Protein AF-0000000075578423 (afdb_homodimer)

pLDDT: mean 88.21, std 18.89, range [32.44, 98.81]

Nearest PDB structures (foldseek):
  6tif-assembly1_A  TM=9.859E-01  e=1.888E-07  Listeria monocytogenes EGD-e
  7y8z-assembly1_B  TM=9.561E-01  e=1.524E-06  Streptococcus suis
  7y8z-assembly1_A  TM=9.748E-01  e=3.603E-06  Streptococcus suis
  7y86-assembly1_A  TM=9.510E-01  e=1.309E-05  Streptococcus suis
  5us5-assembly1_B  TM=9.556E-01  e=1.089E-05  Enterococcus faecalis V583

Organism: Acetobacterium woodii (strain ATCC 29683 / DSM 1030 / JCM 2381 / KCTC 1655 / WB1) (NCBI:txid931626)

Sequence (176 aa):
MGENTVIDRGTIMFEVDSEKSQKIDEVMRNVHKALVEKGYNPVNQIVGYVMSGDPTYITSHREARNAIQKIERDELLEELVRRYLKSIMGENTVIDRGTIMFEVDSEKSQKIDEVMRNVHKALVEKGYNPVNQIVGYVMSGDPTYITSHREARNAIQKIERDELLEELVRRYLKSI

Radius of gyration: 19.42 Å; Cα contacts (8 Å, |Δi|>4): 159; chains: 2; bounding box: 62×63×43 Å

InterPro domains:
  IPR009309 IreB regulatory phosphoprotein-like [MF_01507] (5-88)
  IPR009309 IreB regulatory phosphoprotein-like [NF003997] (10-86)
  IPR009309 IreB regulatory phosphoprotein-like [PF06135] (11-86)
  IPR009309 IreB regulatory phosphoprotein-like [PIRSF037258] (10-87)
  IPR009309 IreB regulatory phosphoprotein-like [PTHR40067] (11-87)

Secondary structure (DSSP, 8-state):
--------HHHHHHHHHHHHHHHHHHHHHHHHHHHHHTT--HHHHHHHHHHH--GGGS-SGGGHHHHHHTS-HHHHHHHHHHHHHHH-/--------HHHHHHHHHHHHHHHHHHHHHHHHHHHHHTT--HHHHHHHHHHH--GGGS-SGGGHHHHHHTS-HHHHHHHHHHHHHHH-

Structure (mmCIF, N/CA/C/O backbone):
data_AF-0000000075578423-model_v1
#
loop_
_entity.id
_entity.type
_entity.pdbx_description
1 polymer 'UPF0297 protein Awo_c09830'
#
loop_
_atom_site.group_PDB
_atom_site.id
_atom_site.type_symbol
_atom_site.label_atom_id
_atom_site.label_alt_id
_atom_site.label_comp_id
_atom_site.label_asym_id
_atom_site.label_entity_id
_atom_site.label_seq_id
_atom_site.pdbx_PDB_ins_code
_atom_site.Cartn_x
_atom_site.Cartn_y
_atom_site.Cartn_z
_atom_site.occupancy
_atom_site.B_iso_or_equiv
_atom_site.auth_seq_id
_atom_site.auth_comp_id
_atom_site.auth_asym_id
_atom_site.auth_atom_id
_atom_site.pdbx_PDB_model_num
ATOM 1 N N . MET A 1 1 ? -41.406 -27.75 8.086 1 32.44 1 MET A N 1
ATOM 2 C CA . MET A 1 1 ? -41.094 -26.953 6.906 1 32.44 1 MET A CA 1
ATOM 3 C C . MET A 1 1 ? -40 -25.906 7.211 1 32.44 1 MET A C 1
ATOM 5 O O . MET A 1 1 ? -40.281 -24.875 7.801 1 32.44 1 MET A O 1
ATOM 9 N N . GLY A 1 2 ? -38.875 -26.219 7.887 1 39.75 2 GLY A N 1
ATOM 10 C CA . GLY A 1 2 ? -37.688 -25.531 8.375 1 39.75 2 GLY A CA 1
ATOM 11 C C . GLY A 1 2 ? -37.062 -24.625 7.324 1 39.75 2 GLY A C 1
ATOM 12 O O . GLY A 1 2 ? -36.594 -25.109 6.297 1 39.75 2 GLY A O 1
ATOM 13 N N . GLU A 1 3 ? -37.625 -23.438 7.117 1 39.09 3 GLU A N 1
ATOM 14 C CA . GLU A 1 3 ? -37.062 -22.406 6.246 1 39.09 3 GLU A CA 1
ATOM 15 C C . GLU A 1 3 ? -35.562 -22.266 6.441 1 39.09 3 GLU A C 1
ATOM 17 O O . GLU A 1 3 ? -35.094 -22.016 7.555 1 39.09 3 GLU A O 1
ATOM 22 N N . ASN A 1 4 ? -34.719 -23.109 5.863 1 39.06 4 ASN A N 1
ATOM 23 C CA . ASN A 1 4 ? -33.25 -23 5.688 1 39.06 4 ASN A CA 1
ATOM 24 C C . ASN A 1 4 ? -32.844 -21.578 5.273 1 39.06 4 ASN A C 1
ATOM 26 O O . ASN A 1 4 ? -33.125 -21.156 4.145 1 39.06 4 ASN A O 1
ATOM 30 N N . THR A 1 5 ? -33.125 -20.625 6.148 1 45.44 5 THR A N 1
ATOM 31 C CA . THR A 1 5 ? -32.531 -19.312 5.941 1 45.44 5 THR A CA 1
ATOM 32 C C . THR A 1 5 ? -31.078 -19.422 5.516 1 45.44 5 THR A C 1
ATOM 34 O O . THR A 1 5 ? -30.219 -19.797 6.32 1 45.44 5 THR A O 1
ATOM 37 N N . VAL A 1 6 ? -30.578 -19.969 4.453 1 39.47 6 VAL A N 1
ATOM 38 C CA . VAL A 1 6 ? -29.297 -19.844 3.754 1 39.47 6 VAL A CA 1
ATOM 39 C C . VAL A 1 6 ? -28.844 -18.391 3.795 1 39.47 6 VAL A C 1
ATOM 41 O O . VAL A 1 6 ? -29.406 -17.516 3.119 1 39.47 6 VAL A O 1
ATOM 44 N N . ILE A 1 7 ? -28.781 -17.703 4.984 1 49.03 7 ILE A N 1
ATOM 45 C CA . ILE A 1 7 ? -28.031 -16.453 5.039 1 49.03 7 ILE A CA 1
ATOM 46 C C . ILE A 1 7 ? -26.766 -16.578 4.207 1 49.03 7 ILE A C 1
ATOM 48 O O . ILE A 1 7 ? -25.922 -17.422 4.477 1 49.03 7 ILE A O 1
ATOM 52 N N . ASP A 1 8 ? -26.828 -16.297 2.902 1 50.41 8 ASP A N 1
ATOM 53 C CA . ASP A 1 8 ? -25.797 -16.328 1.865 1 50.41 8 ASP A CA 1
ATOM 54 C C . ASP A 1 8 ? -24.484 -15.734 2.367 1 50.41 8 ASP A C 1
ATOM 56 O O . ASP A 1 8 ? -24.422 -14.555 2.707 1 50.41 8 ASP A O 1
ATOM 60 N N . ARG A 1 9 ? -23.641 -16.344 3.279 1 51.34 9 ARG A N 1
ATOM 61 C CA . ARG A 1 9 ? -22.297 -16.047 3.748 1 51.34 9 ARG A CA 1
ATOM 62 C C . ARG A 1 9 ? -21.547 -15.172 2.748 1 51.34 9 ARG A C 1
ATOM 64 O O . ARG A 1 9 ? -20.75 -14.312 3.141 1 51.34 9 ARG A O 1
ATOM 71 N N . GLY A 1 10 ? -21.875 -15.305 1.494 1 52.81 10 GLY A N 1
ATOM 72 C CA . GLY A 1 10 ? -21.25 -14.477 0.469 1 52.81 10 GLY A CA 1
ATOM 73 C C . GLY A 1 10 ? -21.594 -13 0.607 1 52.81 10 GLY A C 1
ATOM 74 O O . GLY A 1 10 ? -20.734 -12.141 0.457 1 52.81 10 GLY A O 1
ATOM 75 N N . THR A 1 11 ? -22.875 -12.742 0.833 1 57.5 11 THR A N 1
ATOM 76 C CA . THR A 1 11 ? -23.344 -11.367 0.934 1 57.5 11 THR A CA 1
ATOM 77 C C . THR A 1 11 ? -22.828 -10.711 2.211 1 57.5 11 THR A C 1
ATOM 79 O O . THR A 1 11 ? -22.422 -9.547 2.199 1 57.5 11 THR A O 1
ATOM 82 N N . ILE A 1 12 ? -22.906 -11.453 3.297 1 54.12 12 ILE A N 1
ATOM 83 C CA . ILE A 1 12 ? -22.5 -10.867 4.566 1 54.12 12 ILE A CA 1
ATOM 84 C C . ILE A 1 12 ? -21.016 -10.523 4.512 1 54.12 12 ILE A C 1
ATOM 86 O O . ILE A 1 12 ? -20.609 -9.43 4.922 1 54.12 12 ILE A O 1
ATOM 90 N N . MET A 1 13 ? -20.188 -11.422 4.008 1 57.47 13 MET A N 1
ATOM 91 C CA . MET A 1 13 ? -18.75 -11.172 3.895 1 57.47 13 MET A CA 1
ATOM 92 C C . MET A 1 13 ? -18.484 -9.961 3.012 1 57.47 13 MET A C 1
ATOM 94 O O . MET A 1 13 ? -17.609 -9.148 3.326 1 57.47 13 MET A O 1
ATOM 98 N N . PHE A 1 14 ? -19.281 -9.742 2.02 1 62.53 14 PHE A N 1
ATOM 99 C CA . PHE A 1 14 ? -19.109 -8.609 1.115 1 62.53 14 PHE A CA 1
ATOM 100 C C . PHE A 1 14 ? -19.5 -7.309 1.805 1 62.53 14 PHE A C 1
ATOM 102 O O . PHE A 1 14 ? -18.844 -6.285 1.618 1 62.53 14 PHE A O 1
ATOM 109 N N . GLU A 1 15 ? -20.531 -7.355 2.682 1 62.44 15 GLU A N 1
ATOM 110 C CA . GLU A 1 15 ? -20.969 -6.148 3.379 1 62.44 15 GLU A CA 1
ATOM 111 C C . GLU A 1 15 ? -19.938 -5.711 4.414 1 62.44 15 GLU A C 1
ATOM 113 O O . GLU A 1 15 ? -19.656 -4.516 4.547 1 62.44 15 GLU A O 1
ATOM 118 N N . VAL A 1 16 ? -19.422 -6.652 5.117 1 66.81 16 VAL A N 1
ATOM 119 C CA . VAL A 1 16 ? -18.422 -6.336 6.129 1 66.81 16 VAL A CA 1
ATOM 120 C C . VAL A 1 16 ? -17.188 -5.73 5.465 1 66.81 16 VAL A C 1
ATOM 122 O O . VAL A 1 16 ? -16.609 -4.766 5.973 1 66.81 16 VAL A O 1
ATOM 125 N N . ASP A 1 17 ? -17.031 -6.219 4.34 1 74.31 17 ASP A N 1
ATOM 126 C CA . ASP A 1 17 ? -15.883 -5.707 3.588 1 74.31 17 ASP A CA 1
ATOM 127 C C . ASP A 1 17 ? -16.125 -4.27 3.133 1 74.31 17 ASP A C 1
ATOM 129 O O . ASP A 1 17 ? -15.219 -3.432 3.193 1 74.31 17 ASP A O 1
ATOM 133 N N . SER A 1 18 ? -17.391 -4.012 2.939 1 83.44 18 SER A N 1
ATOM 134 C CA . SER A 1 18 ? -17.75 -2.67 2.48 1 83.44 18 SER A CA 1
ATOM 135 C C . SER A 1 18 ? -17.688 -1.662 3.623 1 83.44 18 SER A C 1
ATOM 137 O O . SER A 1 18 ? -17.219 -0.538 3.445 1 83.44 18 SER A O 1
ATOM 139 N N . GLU A 1 19 ? -18.094 -2.137 4.812 1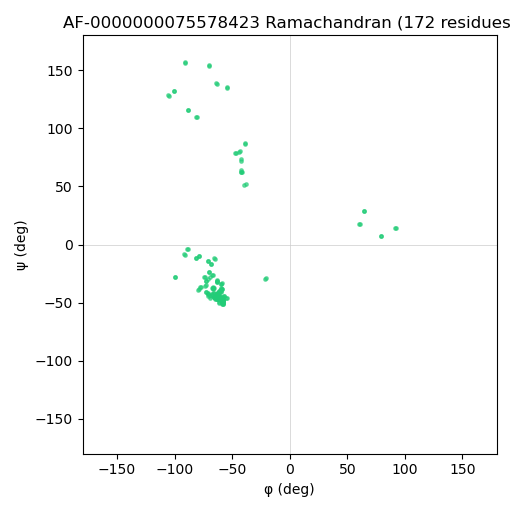 88.75 19 GLU A N 1
ATOM 140 C CA . GLU A 1 19 ? -18.062 -1.235 5.961 1 88.75 19 GLU A CA 1
ATOM 141 C C . GLU A 1 19 ? -16.625 -0.95 6.395 1 88.75 19 GLU A C 1
ATOM 143 O O . GLU A 1 19 ? -16.297 0.184 6.746 1 88.75 19 GLU A O 1
ATOM 148 N N . LYS A 1 20 ? -15.898 -1.936 6.391 1 93.38 20 LYS A N 1
ATOM 149 C CA . LYS A 1 20 ? -14.492 -1.775 6.746 1 93.38 20 LYS A CA 1
ATOM 150 C C . LYS A 1 20 ? -13.781 -0.849 5.766 1 93.38 20 LYS A C 1
ATOM 152 O O . LYS A 1 20 ? -13.008 0.022 6.176 1 93.38 20 LYS A O 1
ATOM 157 N N . SER A 1 21 ? -14.117 -1.102 4.547 1 95.19 21 SER A N 1
ATOM 158 C CA . SER A 1 21 ? -13.523 -0.26 3.512 1 95.19 21 SER A CA 1
ATOM 159 C C . SER A 1 21 ? -13.922 1.201 3.693 1 95.19 21 SER A C 1
ATOM 161 O O . SER A 1 21 ? -13.094 2.1 3.523 1 95.19 21 SER A O 1
ATOM 163 N N . GLN A 1 22 ? -15.18 1.38 4.043 1 94.94 22 GLN A N 1
ATOM 164 C CA . GLN A 1 22 ? -15.664 2.74 4.246 1 94.94 22 GLN A CA 1
ATOM 165 C C . GLN A 1 22 ? -14.984 3.395 5.445 1 94.94 22 GLN A C 1
ATOM 167 O O . GLN A 1 22 ? -14.633 4.578 5.398 1 94.94 22 GLN A O 1
ATOM 172 N N . LYS A 1 23 ? -14.836 2.656 6.469 1 96.25 23 LYS A N 1
ATOM 173 C CA . LYS A 1 23 ? -14.164 3.166 7.66 1 96.25 23 LYS A CA 1
ATOM 174 C C . LYS A 1 23 ? -12.711 3.539 7.355 1 96.25 23 LYS A C 1
ATOM 176 O O . LYS A 1 23 ? -12.242 4.602 7.766 1 96.25 23 LYS A O 1
ATOM 181 N N . ILE A 1 24 ? -12.047 2.736 6.652 1 98 24 ILE A N 1
ATOM 182 C CA . ILE A 1 24 ? -10.664 3.002 6.277 1 98 24 ILE A CA 1
ATOM 183 C C . ILE A 1 24 ? -10.594 4.266 5.426 1 98 24 ILE A C 1
ATOM 185 O O . ILE A 1 24 ? -9.727 5.121 5.645 1 98 24 ILE A O 1
ATOM 189 N N . ASP A 1 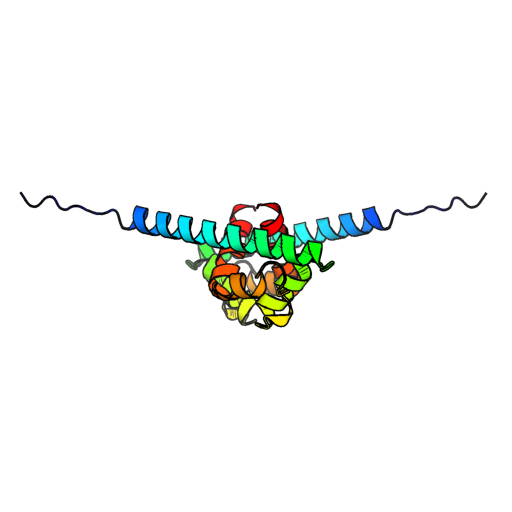25 ? -11.555 4.375 4.496 1 97.88 25 ASP A N 1
ATOM 190 C CA . ASP A 1 25 ? -11.594 5.562 3.652 1 97.88 25 ASP A CA 1
ATOM 191 C C . ASP A 1 25 ? -11.727 6.832 4.492 1 97.88 25 ASP A C 1
ATOM 193 O O . ASP A 1 25 ? -11.047 7.824 4.242 1 97.88 25 ASP A O 1
ATOM 197 N N . GLU A 1 26 ? -12.617 6.734 5.43 1 97.81 26 GLU A N 1
ATOM 198 C CA . GLU A 1 26 ? -12.867 7.895 6.281 1 97.81 26 GLU A CA 1
ATOM 199 C C . GLU A 1 26 ? -11.625 8.289 7.066 1 97.81 26 GLU A C 1
ATOM 201 O O . GLU A 1 26 ? -11.25 9.461 7.102 1 97.81 26 GLU A O 1
ATOM 206 N N . VAL A 1 27 ? -10.992 7.352 7.648 1 98.44 27 VAL A N 1
ATOM 207 C CA . VAL A 1 27 ? -9.789 7.598 8.438 1 98.44 27 VAL A CA 1
ATOM 208 C C . VAL A 1 27 ? -8.688 8.148 7.535 1 98.44 27 VAL A C 1
ATOM 210 O O . VAL A 1 27 ? -8.031 9.141 7.875 1 98.44 27 VAL A O 1
ATOM 213 N N . MET A 1 28 ? -8.57 7.574 6.41 1 98.62 28 MET A N 1
ATOM 214 C CA . MET A 1 28 ? -7.457 7.953 5.539 1 98.62 28 MET A CA 1
ATOM 215 C C . MET A 1 28 ? -7.684 9.336 4.934 1 98.62 28 MET A C 1
ATOM 217 O O . MET A 1 28 ? -6.73 10.078 4.707 1 98.62 28 MET A O 1
ATOM 221 N N . ARG A 1 29 ? -9 9.727 4.688 1 98.44 29 ARG A N 1
ATOM 222 C CA . ARG A 1 29 ? -9.297 11.094 4.277 1 98.44 29 ARG A CA 1
ATOM 223 C C . ARG A 1 29 ? -8.867 12.094 5.348 1 98.44 29 ARG A C 1
ATOM 225 O O . ARG A 1 29 ? -8.25 13.109 5.035 1 98.44 29 ARG A O 1
ATOM 232 N N . ASN A 1 30 ? -9.195 11.75 6.562 1 98.69 30 ASN A N 1
ATOM 233 C CA . ASN A 1 30 ? -8.82 12.602 7.688 1 98.69 30 ASN A CA 1
ATOM 234 C C . ASN A 1 30 ? -7.305 12.695 7.832 1 98.69 30 ASN A C 1
ATOM 236 O O . ASN A 1 30 ? -6.762 13.789 8.016 1 98.69 30 ASN A O 1
ATOM 240 N N . VAL A 1 31 ? -6.609 11.562 7.738 1 98.81 31 VAL A N 1
ATOM 241 C CA . VAL A 1 31 ? -5.156 11.508 7.848 1 98.81 31 VAL A CA 1
ATOM 242 C C . VAL A 1 31 ? -4.52 12.336 6.734 1 98.81 31 VAL A C 1
ATOM 244 O O . VAL A 1 31 ? -3.609 13.133 6.988 1 98.81 31 VAL A O 1
ATOM 247 N N . HIS A 1 32 ? -5.055 12.156 5.551 1 98.75 32 HIS A N 1
ATOM 248 C CA . HIS A 1 32 ? -4.555 12.93 4.422 1 98.75 32 HIS A CA 1
ATOM 249 C C . HIS A 1 32 ? -4.691 14.43 4.68 1 98.75 32 HIS A C 1
ATOM 251 O O . HIS A 1 32 ? -3.725 15.18 4.535 1 98.75 32 HIS A O 1
ATOM 257 N N . LYS A 1 33 ? -5.855 14.844 5.055 1 98.44 33 LYS A N 1
ATOM 258 C CA . LYS A 1 33 ? -6.145 16.25 5.32 1 98.44 33 LYS A CA 1
ATOM 259 C C . LYS A 1 33 ? -5.254 16.797 6.438 1 98.44 33 LYS A C 1
ATOM 261 O O . LYS A 1 33 ? -4.676 17.875 6.309 1 98.44 33 LYS A O 1
ATOM 266 N N . ALA A 1 34 ? -5.145 16.062 7.562 1 98.81 34 ALA A N 1
ATOM 267 C CA . ALA A 1 34 ? -4.352 16.469 8.719 1 98.81 34 ALA A CA 1
ATOM 268 C C . ALA A 1 34 ? -2.887 16.656 8.336 1 98.81 34 ALA A C 1
ATOM 270 O O . ALA A 1 34 ? -2.26 17.641 8.727 1 98.81 34 ALA A O 1
ATOM 271 N N . LEU A 1 35 ? -2.334 15.688 7.598 1 98.81 35 LEU A N 1
ATOM 272 C CA . LEU A 1 35 ? -0.936 15.758 7.184 1 98.81 35 LEU A CA 1
ATOM 273 C C . LEU A 1 35 ? -0.693 16.969 6.285 1 98.81 35 LEU A C 1
ATOM 275 O O . LEU A 1 35 ? 0.277 17.703 6.48 1 98.81 35 LEU A O 1
ATOM 279 N N . VAL A 1 36 ? -1.647 17.219 5.355 1 98.5 36 VAL A N 1
ATOM 280 C CA . VAL A 1 36 ? -1.512 18.344 4.445 1 98.5 36 VAL A CA 1
ATOM 281 C C . VAL A 1 36 ? -1.549 19.656 5.234 1 98.5 36 VAL A C 1
ATOM 283 O O . VAL A 1 36 ? -0.714 20.531 5.023 1 98.5 36 VAL A O 1
ATOM 286 N N . GLU A 1 37 ? -2.426 19.75 6.102 1 98.69 37 GLU A N 1
ATOM 287 C CA . GLU A 1 37 ? -2.59 20.969 6.891 1 98.69 37 GLU A CA 1
ATOM 288 C C . GLU A 1 37 ? -1.349 21.25 7.734 1 98.69 37 GLU A C 1
ATOM 290 O O . GLU A 1 37 ? -1.041 22.406 8.023 1 98.69 37 GLU A O 1
ATOM 295 N N . LYS A 1 38 ? -0.648 20.219 8.18 1 98.5 38 LYS A N 1
ATOM 296 C CA . LYS A 1 38 ? 0.539 20.391 9.008 1 98.5 38 LYS A CA 1
ATOM 297 C C . LYS A 1 38 ? 1.795 20.531 8.156 1 98.5 38 LYS A C 1
ATOM 299 O O . LYS A 1 38 ? 2.902 20.641 8.688 1 98.5 38 LYS A O 1
ATOM 304 N N . GLY A 1 39 ? 1.608 20.391 6.77 1 98.31 39 GLY A N 1
ATOM 305 C CA . GLY A 1 39 ? 2.717 20.656 5.867 1 98.31 39 GLY A CA 1
ATOM 306 C C . GLY A 1 39 ? 3.52 19.406 5.535 1 98.31 39 GLY A C 1
ATOM 307 O O . GLY A 1 39 ? 4.668 19.5 5.098 1 98.31 39 GLY A O 1
ATOM 308 N N . TYR A 1 40 ? 2.971 18.234 5.852 1 98.62 40 TYR A N 1
ATOM 309 C CA . TYR A 1 40 ? 3.643 16.984 5.527 1 98.62 40 TYR A CA 1
ATOM 310 C C . TYR A 1 40 ? 3.219 16.484 4.156 1 98.62 40 TYR A C 1
ATOM 312 O O . TYR A 1 40 ? 2.188 16.906 3.623 1 98.62 40 TYR A O 1
ATOM 320 N N . ASN A 1 41 ? 4.055 15.672 3.539 1 98.25 41 ASN A N 1
ATOM 321 C CA . ASN A 1 41 ? 3.66 14.867 2.387 1 98.25 41 ASN A CA 1
ATOM 322 C C . ASN A 1 41 ? 2.918 13.602 2.812 1 98.25 41 ASN A C 1
ATOM 324 O O . ASN A 1 41 ? 3.521 12.68 3.363 1 98.25 41 ASN A O 1
ATOM 328 N N . PRO A 1 42 ? 1.659 13.57 2.543 1 98.69 42 PRO A N 1
ATOM 329 C CA . PRO A 1 42 ? 0.87 12.445 3.051 1 98.69 42 PRO A CA 1
ATOM 330 C C . PRO A 1 42 ? 1.381 11.094 2.557 1 98.69 42 PRO A C 1
ATOM 332 O O . PRO A 1 42 ? 1.415 10.125 3.32 1 98.69 42 PRO A O 1
ATOM 335 N N . VAL A 1 43 ? 1.787 11.062 1.356 1 98.44 43 VAL A N 1
ATOM 336 C CA . VAL A 1 43 ? 2.26 9.789 0.82 1 98.44 43 VAL A CA 1
ATOM 337 C C . VAL A 1 43 ? 3.48 9.32 1.606 1 98.44 43 VAL A C 1
ATOM 339 O O . VAL A 1 43 ? 3.525 8.18 2.068 1 98.44 43 VAL A O 1
ATOM 342 N N . ASN A 1 44 ? 4.41 10.18 1.852 1 97.94 44 ASN A N 1
ATOM 343 C CA . ASN A 1 44 ? 5.641 9.828 2.551 1 97.94 44 ASN A CA 1
ATOM 344 C C . ASN A 1 44 ? 5.363 9.391 3.988 1 97.94 44 ASN A C 1
ATOM 346 O O . ASN A 1 44 ? 5.918 8.398 4.457 1 97.94 44 ASN A O 1
ATOM 350 N N . GLN A 1 45 ? 4.535 10.18 4.641 1 98.69 45 GLN A N 1
ATOM 351 C CA . GLN A 1 45 ? 4.254 9.898 6.047 1 98.69 45 GLN A CA 1
ATOM 352 C C . GLN A 1 45 ? 3.504 8.578 6.207 1 98.69 45 GLN A C 1
ATOM 354 O O . GLN A 1 45 ? 3.807 7.793 7.105 1 98.69 45 GLN A O 1
ATOM 359 N N . ILE A 1 46 ? 2.635 8.328 5.285 1 98.56 46 ILE A N 1
ATOM 360 C CA . ILE A 1 46 ? 1.841 7.109 5.359 1 98.56 46 ILE A CA 1
ATOM 361 C C . ILE A 1 46 ? 2.715 5.906 5.02 1 98.56 46 ILE A C 1
ATOM 363 O O . ILE A 1 46 ? 2.645 4.871 5.688 1 98.56 46 ILE A O 1
ATOM 367 N N . VAL A 1 47 ? 3.561 6.027 4.051 1 98 47 VAL A N 1
ATOM 368 C CA . VAL A 1 47 ? 4.5 4.961 3.719 1 98 47 VAL A CA 1
ATOM 369 C C . VAL A 1 47 ? 5.363 4.633 4.934 1 98 47 VAL A C 1
ATOM 371 O O . VAL A 1 47 ? 5.539 3.463 5.281 1 98 47 VAL A O 1
ATOM 374 N N . GLY A 1 48 ? 5.922 5.684 5.594 1 97.5 48 GLY A N 1
ATOM 375 C CA . GLY A 1 48 ? 6.723 5.477 6.793 1 97.5 48 GLY A CA 1
ATOM 376 C C . GLY A 1 48 ? 5.977 4.742 7.887 1 97.5 48 GLY A C 1
ATOM 377 O O . GLY A 1 48 ? 6.523 3.832 8.516 1 97.5 48 GLY A O 1
ATOM 378 N N . TYR A 1 49 ? 4.754 5.16 8.07 1 98.44 49 TYR A N 1
ATOM 379 C CA . TYR A 1 49 ? 3.932 4.555 9.109 1 98.44 49 TYR A CA 1
ATOM 380 C C . TYR A 1 49 ? 3.693 3.078 8.828 1 98.44 49 TYR A C 1
ATOM 382 O O . TYR A 1 49 ? 3.895 2.23 9.703 1 98.44 49 TYR A O 1
ATOM 390 N N . VAL A 1 50 ? 3.332 2.791 7.578 1 97.06 50 VAL A N 1
ATOM 391 C CA . VAL A 1 50 ? 3.002 1.416 7.215 1 97.06 50 VAL A CA 1
ATOM 392 C C . VAL A 1 50 ? 4.254 0.545 7.305 1 97.06 50 VAL A C 1
ATOM 394 O O . VAL A 1 50 ? 4.195 -0.59 7.781 1 97.06 50 VAL A O 1
ATOM 397 N N . MET A 1 51 ? 5.391 0.974 6.941 1 94.62 51 MET A N 1
ATOM 398 C CA . MET A 1 51 ? 6.625 0.198 6.883 1 94.62 51 MET A CA 1
ATOM 399 C C . MET A 1 51 ? 7.238 0.049 8.273 1 94.62 51 MET A C 1
ATOM 401 O O . MET A 1 51 ? 7.773 -1.009 8.609 1 94.62 51 MET A O 1
ATOM 405 N N . SER A 1 52 ? 7.172 1.055 9.039 1 94.81 52 SER A N 1
ATOM 406 C CA . SER A 1 52 ? 7.922 1.054 10.289 1 94.81 52 SER A CA 1
ATOM 407 C C . SER A 1 52 ? 7.027 0.697 11.477 1 94.81 52 SER A C 1
ATOM 409 O O . SER A 1 52 ? 7.516 0.275 12.523 1 94.81 52 SER A O 1
ATOM 411 N N . GLY A 1 53 ? 5.781 0.993 11.352 1 96.19 53 GLY A N 1
ATOM 412 C CA . GLY A 1 53 ? 4.859 0.817 12.461 1 96.19 53 GLY A CA 1
ATOM 413 C C . GLY A 1 53 ? 4.938 1.936 13.484 1 96.19 53 GLY A C 1
ATOM 414 O O . GLY A 1 53 ? 4.289 1.873 14.531 1 96.19 53 GLY A O 1
ATOM 415 N N . ASP A 1 54 ? 5.688 2.91 13.141 1 98 54 ASP A N 1
ATOM 416 C CA . ASP A 1 54 ? 5.836 4.031 14.07 1 98 54 ASP A CA 1
ATOM 417 C C . ASP A 1 54 ? 4.746 5.078 13.844 1 98 54 ASP A C 1
ATOM 419 O O . ASP A 1 54 ? 4.711 5.727 12.797 1 98 54 ASP A O 1
ATOM 423 N N . PRO A 1 55 ? 3.926 5.285 14.758 1 98.12 55 PRO A N 1
ATOM 424 C CA . PRO A 1 55 ? 2.814 6.219 14.562 1 98.12 55 PRO A CA 1
ATOM 425 C C . PRO A 1 55 ? 3.271 7.676 14.5 1 98.12 55 PRO A C 1
ATOM 427 O O . PRO A 1 55 ? 2.488 8.555 14.141 1 98.12 55 PRO A O 1
ATOM 430 N N . THR A 1 56 ? 4.52 7.98 14.914 1 98.12 56 THR A N 1
ATOM 431 C CA . THR A 1 56 ? 4.992 9.359 14.953 1 98.12 56 THR A CA 1
ATOM 432 C C . THR A 1 56 ? 5.07 9.945 13.547 1 98.12 56 THR A C 1
ATOM 434 O O . THR A 1 56 ? 5.203 11.164 13.383 1 98.12 56 THR A O 1
ATOM 437 N N . TYR A 1 57 ? 4.969 9.117 12.539 1 98.56 57 TYR A N 1
ATOM 438 C CA . TYR A 1 57 ? 4.891 9.578 11.156 1 98.56 57 TYR A CA 1
ATOM 439 C C . TYR A 1 57 ? 3.584 10.328 10.906 1 98.56 57 TYR A C 1
ATOM 441 O O . TYR A 1 57 ? 3.467 11.078 9.93 1 98.56 57 TYR A O 1
ATOM 449 N N . ILE A 1 58 ? 2.564 10.016 11.664 1 98.81 58 ILE A N 1
ATOM 450 C CA . ILE A 1 58 ? 1.251 10.633 11.516 1 98.81 58 ILE A CA 1
ATOM 451 C C . ILE A 1 58 ? 1.066 11.711 12.578 1 98.81 58 ILE A C 1
ATOM 453 O O . ILE A 1 58 ? 1.354 11.484 13.758 1 98.81 58 ILE A O 1
ATOM 457 N N . THR A 1 59 ? 0.635 12.812 12.203 1 98.81 59 THR A N 1
ATOM 458 C CA . THR A 1 59 ? 0.431 13.93 13.125 1 98.81 59 THR A CA 1
ATOM 459 C C . THR A 1 59 ? -0.743 13.648 14.055 1 98.81 59 THR A C 1
ATOM 461 O O . THR A 1 59 ? -1.692 12.961 13.68 1 98.81 59 THR A O 1
ATOM 464 N N . SER A 1 60 ? -0.714 14.242 15.188 1 98.31 60 SER A N 1
ATOM 465 C CA . SER A 1 60 ? -1.823 14.148 16.125 1 98.31 60 SER A CA 1
ATOM 466 C C . SER A 1 60 ? -2.943 15.117 15.766 1 98.31 60 SER A C 1
ATOM 468 O O . SER A 1 60 ? -4.035 15.055 16.328 1 98.31 60 SER A O 1
ATOM 470 N N . HIS A 1 61 ? -2.635 16.016 14.844 1 98.38 61 HIS A N 1
ATOM 471 C CA . HIS A 1 61 ? -3.617 16.984 14.359 1 98.38 61 HIS A CA 1
ATOM 472 C C . HIS A 1 61 ? -4.875 16.281 13.859 1 98.38 61 HIS A C 1
ATOM 474 O O . HIS A 1 61 ? -4.789 15.25 13.18 1 98.38 61 HIS A O 1
ATOM 480 N N . ARG A 1 62 ? -6.059 16.781 14.227 1 97.94 62 ARG A N 1
ATOM 481 C CA . ARG A 1 62 ? -7.359 16.25 13.844 1 97.94 62 ARG A CA 1
ATOM 482 C C . ARG A 1 62 ? -7.535 14.82 14.336 1 97.94 62 ARG A C 1
ATOM 484 O O . ARG A 1 62 ? -8.234 14.023 13.711 1 97.94 62 ARG A O 1
ATOM 491 N N . GLU A 1 63 ? -6.734 14.414 15.281 1 98.25 63 GLU A N 1
ATOM 492 C CA . GLU A 1 63 ? -6.773 13.07 15.859 1 98.25 63 GLU A CA 1
ATOM 493 C C . GLU A 1 63 ? -6.41 12.016 14.82 1 98.25 63 GLU A C 1
ATOM 495 O O . GLU A 1 63 ? -6.895 10.883 14.883 1 98.25 63 GLU A O 1
ATOM 500 N N . ALA A 1 64 ? -5.633 12.453 13.93 1 98.81 64 ALA A N 1
ATOM 501 C CA . ALA A 1 64 ? -5.301 11.562 12.812 1 98.81 64 ALA A CA 1
ATOM 502 C C . ALA A 1 64 ? -4.527 10.344 13.297 1 98.81 64 ALA A C 1
ATOM 504 O O . ALA A 1 64 ? -4.812 9.219 12.883 1 98.81 64 ALA A O 1
ATOM 505 N N . ARG A 1 65 ? -3.551 10.57 14.102 1 98.81 65 ARG A N 1
ATOM 506 C CA . ARG A 1 65 ? -2.744 9.477 14.625 1 98.81 65 ARG A CA 1
ATOM 507 C C . ARG A 1 65 ? -3.611 8.469 15.367 1 98.81 65 ARG A C 1
ATOM 509 O O . ARG A 1 65 ? -3.5 7.258 15.148 1 98.81 65 ARG A O 1
ATOM 516 N N . ASN A 1 66 ? -4.422 9.031 16.234 1 98.44 66 ASN A N 1
ATOM 517 C CA . ASN A 1 66 ? -5.32 8.164 16.984 1 98.44 66 ASN A CA 1
ATOM 518 C C . ASN A 1 66 ? -6.246 7.375 16.062 1 98.44 66 ASN A C 1
ATOM 520 O O . ASN A 1 66 ? -6.477 6.184 16.281 1 98.44 66 ASN A O 1
ATOM 524 N N . ALA A 1 67 ? -6.738 7.984 15.047 1 98.38 67 ALA A N 1
ATOM 525 C CA . ALA A 1 67 ? -7.684 7.371 14.117 1 98.38 67 ALA A CA 1
ATOM 526 C C . ALA A 1 67 ? -7.035 6.227 13.344 1 98.38 67 ALA A C 1
ATOM 528 O O . ALA A 1 67 ? -7.609 5.145 13.234 1 98.38 67 ALA A O 1
ATOM 529 N N . ILE A 1 68 ? -5.82 6.457 12.852 1 98.5 68 ILE A N 1
ATOM 530 C CA . ILE A 1 68 ? -5.219 5.441 12 1 98.5 68 ILE A CA 1
ATOM 531 C C . ILE A 1 68 ? -4.754 4.262 12.852 1 98.5 68 ILE A C 1
ATOM 533 O O . ILE A 1 68 ? -4.711 3.125 12.375 1 98.5 68 ILE A O 1
ATOM 537 N N . GLN A 1 69 ? -4.426 4.496 14.086 1 98.25 69 GLN A N 1
ATOM 538 C CA . GLN A 1 69 ? -3.973 3.436 14.984 1 98.25 69 GLN A CA 1
ATOM 539 C C . GLN A 1 69 ? -5.105 2.471 15.312 1 98.25 69 GLN A C 1
ATOM 541 O O . GLN A 1 69 ? -4.867 1.365 15.805 1 98.25 69 GLN A O 1
ATOM 546 N N . LYS A 1 70 ? -6.281 2.91 15.055 1 97.12 70 LYS A N 1
ATOM 547 C CA . LYS A 1 70 ? -7.434 2.045 15.297 1 97.12 70 LYS A CA 1
ATOM 548 C C . LYS A 1 70 ? -7.602 1.027 14.172 1 97.12 70 LYS A C 1
ATOM 550 O O . LYS A 1 70 ? -8.391 0.09 14.289 1 97.12 70 LYS A O 1
ATOM 555 N N . ILE A 1 71 ? -6.883 1.181 13.109 1 97.19 71 ILE A N 1
ATOM 556 C CA . ILE A 1 71 ? -6.875 0.256 11.984 1 97.19 71 ILE A CA 1
ATOM 557 C C . ILE A 1 71 ? -5.598 -0.579 12.008 1 97.19 71 ILE A C 1
ATOM 559 O O . ILE A 1 71 ? -4.496 -0.034 12.078 1 97.19 71 ILE A O 1
ATOM 563 N N . GLU A 1 72 ? -5.766 -1.794 11.945 1 95.12 72 GLU A N 1
ATOM 564 C CA . GLU A 1 72 ? -4.574 -2.627 11.828 1 95.12 72 GLU A CA 1
ATOM 565 C C . GLU A 1 72 ? -3.82 -2.34 10.531 1 95.12 72 GLU A C 1
ATOM 567 O O . GLU A 1 72 ? -4.434 -2.184 9.477 1 95.12 72 GLU A O 1
ATOM 572 N N . ARG A 1 73 ? -2.502 -2.316 10.766 1 96.19 73 ARG A N 1
ATOM 573 C CA . ARG A 1 73 ? -1.663 -1.974 9.617 1 96.19 73 ARG A CA 1
ATOM 574 C C . ARG A 1 73 ? -1.865 -2.965 8.477 1 96.19 73 ARG A C 1
ATOM 576 O O . ARG A 1 73 ? -1.864 -2.58 7.305 1 96.19 73 ARG A O 1
ATOM 583 N N . ASP A 1 74 ? -2.037 -4.219 8.719 1 95.06 74 ASP A N 1
ATOM 584 C CA . ASP A 1 74 ? -2.256 -5.215 7.676 1 95.06 74 ASP A CA 1
ATOM 585 C C . ASP A 1 74 ? -3.592 -4.988 6.973 1 95.06 74 ASP A C 1
ATOM 587 O O . ASP A 1 74 ? -3.703 -5.184 5.762 1 95.06 74 ASP A O 1
ATOM 591 N N . GLU A 1 75 ? -4.602 -4.586 7.719 1 95.75 75 GLU A N 1
ATOM 592 C CA . GLU A 1 75 ? -5.902 -4.301 7.125 1 95.75 75 GLU A CA 1
ATOM 593 C C . GLU A 1 75 ? -5.836 -3.076 6.215 1 95.75 75 GLU A C 1
ATOM 595 O O . GLU A 1 75 ? -6.445 -3.059 5.141 1 95.75 75 GLU A O 1
ATOM 600 N N . LEU A 1 76 ? -5.145 -2.055 6.672 1 97.69 76 LEU A N 1
ATOM 601 C CA . LEU A 1 76 ? -4.938 -0.882 5.828 1 97.69 76 LEU A CA 1
ATOM 602 C C . LEU A 1 76 ? -4.238 -1.264 4.527 1 97.69 76 LEU A C 1
ATOM 604 O O . LEU A 1 76 ? -4.695 -0.9 3.441 1 97.69 76 LEU A O 1
ATOM 608 N N . LEU A 1 77 ? -3.156 -1.999 4.672 1 97.62 77 LEU A N 1
ATOM 609 C CA . LEU A 1 77 ? -2.393 -2.416 3.5 1 97.62 77 LEU A CA 1
ATOM 610 C C . LEU A 1 77 ? -3.246 -3.273 2.572 1 97.62 77 LEU A C 1
ATOM 612 O O . LEU A 1 77 ? -3.141 -3.166 1.349 1 97.62 77 LEU A O 1
ATOM 616 N N . GLU A 1 78 ? -4.031 -4.102 3.145 1 97.62 78 GLU A N 1
ATOM 617 C CA . GLU A 1 78 ? -4.953 -4.902 2.344 1 97.62 78 GLU A CA 1
ATOM 618 C C . GLU A 1 78 ? -5.836 -4.016 1.469 1 97.62 78 GLU A C 1
ATOM 620 O O . GLU A 1 78 ? -6.004 -4.285 0.278 1 97.62 78 GLU A O 1
ATOM 625 N N . GLU A 1 79 ? -6.363 -3.002 2.066 1 97.38 79 GLU A N 1
ATOM 626 C CA . GLU A 1 79 ? -7.223 -2.082 1.332 1 97.38 79 GLU A CA 1
ATOM 627 C C . GLU A 1 79 ? -6.457 -1.368 0.224 1 97.38 79 GLU A C 1
ATOM 629 O O . GLU A 1 79 ? -6.961 -1.214 -0.89 1 97.38 79 GLU A O 1
ATOM 634 N N . LEU A 1 80 ? -5.227 -0.935 0.552 1 98.12 80 LEU A N 1
ATOM 635 C CA . LEU A 1 80 ? -4.383 -0.286 -0.446 1 98.12 80 LEU A CA 1
ATOM 636 C C . LEU A 1 80 ? -4.129 -1.214 -1.629 1 98.12 80 LEU A C 1
ATOM 638 O O . LEU A 1 80 ? -4.297 -0.816 -2.783 1 98.12 80 LEU A O 1
ATOM 642 N N . VAL A 1 81 ? -3.713 -2.455 -1.412 1 98.12 81 VAL A N 1
ATOM 643 C CA . VAL A 1 81 ? -3.389 -3.43 -2.447 1 98.12 81 VAL A CA 1
ATOM 644 C C . VAL A 1 81 ? -4.641 -3.771 -3.25 1 98.12 81 VAL A C 1
ATOM 646 O O . VAL A 1 81 ? -4.605 -3.814 -4.48 1 98.12 81 VAL A O 1
ATOM 649 N N . ARG A 1 82 ? -5.754 -3.984 -2.535 1 96.69 82 ARG A N 1
ATOM 650 C CA . ARG A 1 82 ? -7.004 -4.32 -3.207 1 96.69 82 ARG A CA 1
ATOM 651 C C . ARG A 1 82 ? -7.402 -3.232 -4.199 1 96.69 82 ARG A C 1
ATOM 653 O O . ARG A 1 82 ? -7.727 -3.525 -5.352 1 96.69 82 ARG A O 1
ATOM 660 N N . ARG A 1 83 ? -7.422 -2.059 -3.752 1 95.62 83 ARG A N 1
ATOM 661 C CA . ARG A 1 83 ? -7.812 -0.949 -4.613 1 95.62 83 ARG A CA 1
ATOM 662 C C . ARG A 1 83 ? -6.852 -0.802 -5.789 1 95.62 83 ARG A C 1
ATOM 664 O O . ARG A 1 83 ? -7.277 -0.538 -6.914 1 95.62 83 ARG A O 1
ATOM 671 N N . TYR A 1 84 ? -5.641 -0.958 -5.477 1 96.88 84 TYR A N 1
ATOM 672 C CA . TYR A 1 84 ? -4.629 -0.86 -6.52 1 96.88 84 TYR A CA 1
ATOM 673 C C . TYR A 1 84 ? -4.836 -1.932 -7.586 1 96.88 84 TYR A C 1
ATOM 675 O O . TYR A 1 84 ? -4.867 -1.63 -8.781 1 96.88 84 TYR A O 1
ATOM 683 N N . LEU A 1 85 ? -4.996 -3.166 -7.211 1 96.81 85 LEU A N 1
ATOM 684 C CA . LEU A 1 85 ? -5.148 -4.27 -8.156 1 96.81 85 LEU A CA 1
ATOM 685 C C . LEU A 1 85 ? -6.418 -4.102 -8.984 1 96.81 85 LEU A C 1
ATOM 687 O O . LEU A 1 85 ? -6.457 -4.488 -10.156 1 96.81 85 LEU A O 1
ATOM 691 N N . LYS A 1 86 ? -7.395 -3.492 -8.367 1 93.75 86 LYS A N 1
ATOM 692 C CA . LYS A 1 86 ? -8.641 -3.24 -9.086 1 93.75 86 LYS A CA 1
ATOM 693 C C . LYS A 1 86 ? -8.453 -2.178 -10.164 1 93.75 86 LYS A C 1
ATOM 695 O O . LYS A 1 86 ? -9.195 -2.139 -11.148 1 93.75 86 LYS A O 1
ATOM 700 N N . SER A 1 87 ? -7.477 -1.371 -9.969 1 92.06 87 SER A N 1
ATOM 701 C CA . SER A 1 87 ? -7.285 -0.216 -10.844 1 92.06 87 SER A CA 1
ATOM 702 C C . SER A 1 87 ? -6.371 -0.552 -12.016 1 92.06 87 SER A C 1
ATOM 704 O O . SER A 1 87 ? -6.188 0.264 -12.922 1 92.06 87 SER A O 1
ATOM 706 N N . ILE A 1 88 ? -5.75 -1.715 -12.008 1 89.88 88 ILE A N 1
ATOM 707 C CA . ILE A 1 88 ? -4.82 -2.021 -13.094 1 89.88 88 ILE A CA 1
ATOM 708 C C . ILE A 1 88 ? -5.297 -3.26 -13.852 1 89.88 88 ILE A C 1
ATOM 710 O O . ILE A 1 88 ? -6.07 -4.059 -13.312 1 89.88 88 ILE A O 1
ATOM 714 N N . MET B 1 1 ? 22.328 36.031 -26.469 1 32.5 1 MET B N 1
ATOM 715 C CA . MET B 1 1 ? 20.891 35.781 -26.312 1 32.5 1 MET B CA 1
ATOM 716 C C . MET B 1 1 ? 20.656 34.344 -25.812 1 32.5 1 MET B C 1
ATOM 718 O O . MET B 1 1 ? 20.766 33.375 -26.578 1 32.5 1 MET B O 1
ATOM 722 N N . GLY B 1 2 ? 21.312 33.844 -24.719 1 39.28 2 GLY B N 1
ATOM 723 C CA . GLY B 1 2 ? 21.344 32.594 -24 1 39.28 2 GLY B CA 1
ATOM 724 C C . GLY B 1 2 ? 19.969 32.031 -23.688 1 39.28 2 GLY B C 1
ATOM 725 O O . GLY B 1 2 ? 19.203 32.656 -22.938 1 39.28 2 GLY B O 1
ATOM 726 N N . GLU B 1 3 ? 19.328 31.422 -24.656 1 38.62 3 GLU B N 1
ATOM 727 C CA . GLU B 1 3 ? 18.047 30.734 -24.5 1 38.62 3 GLU B CA 1
ATOM 728 C C . GLU B 1 3 ? 18.031 29.875 -23.234 1 38.62 3 GLU B C 1
ATOM 730 O O . GLU B 1 3 ? 18.875 28.984 -23.078 1 38.62 3 GLU B O 1
ATOM 735 N N . ASN B 1 4 ? 17.828 30.406 -22.031 1 38.78 4 ASN B N 1
ATOM 736 C CA . ASN B 1 4 ? 17.5 29.766 -20.766 1 38.78 4 ASN B CA 1
ATOM 737 C C . ASN B 1 4 ? 16.469 28.656 -20.953 1 38.78 4 ASN B C 1
ATOM 739 O O . ASN B 1 4 ? 15.289 28.922 -21.219 1 38.78 4 ASN B O 1
ATOM 743 N N . THR B 1 5 ? 16.828 27.641 -21.719 1 45.41 5 THR B N 1
ATOM 744 C CA . THR B 1 5 ? 16.031 26.422 -21.719 1 45.41 5 THR B CA 1
ATOM 745 C C . THR B 1 5 ? 15.602 26.047 -20.297 1 45.41 5 THR B C 1
ATOM 747 O O . THR B 1 5 ? 16.422 25.609 -19.5 1 45.41 5 THR B O 1
ATOM 750 N N . VAL B 1 6 ? 14.836 26.703 -19.5 1 38.81 6 VAL B N 1
ATOM 751 C CA . VAL B 1 6 ? 14.07 26.328 -18.312 1 38.81 6 VAL B CA 1
ATOM 752 C C . VAL B 1 6 ? 13.43 24.953 -18.531 1 38.81 6 VAL B C 1
ATOM 754 O O . VAL B 1 6 ? 12.477 24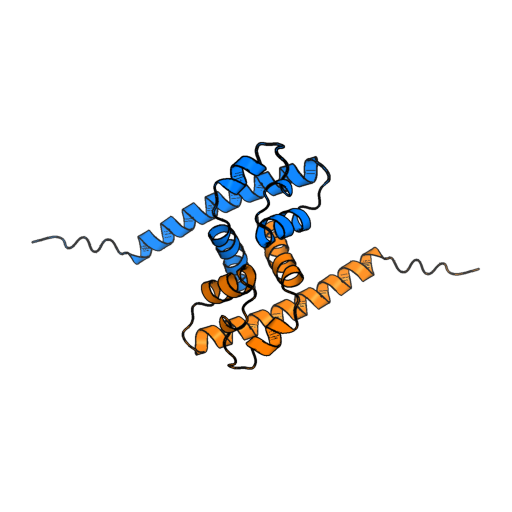.828 -19.297 1 38.81 6 VAL B O 1
ATOM 757 N N . ILE B 1 7 ? 14.188 23.906 -18.938 1 48.88 7 ILE B N 1
ATOM 758 C CA . ILE B 1 7 ? 13.633 22.562 -18.797 1 48.88 7 ILE B CA 1
ATOM 759 C C . ILE B 1 7 ? 12.867 22.453 -17.484 1 48.88 7 ILE B C 1
ATOM 761 O O . ILE B 1 7 ? 13.445 22.641 -16.406 1 48.88 7 ILE B O 1
ATOM 765 N N . ASP B 1 8 ? 11.602 22.828 -17.484 1 50.44 8 ASP B N 1
ATOM 766 C CA . ASP B 1 8 ? 10.625 22.875 -16.391 1 50.44 8 ASP B CA 1
ATOM 767 C C . ASP B 1 8 ? 10.719 21.641 -15.516 1 50.44 8 ASP B C 1
ATOM 769 O O . ASP B 1 8 ? 10.508 20.516 -15.984 1 50.44 8 ASP B O 1
ATOM 773 N N . ARG B 1 9 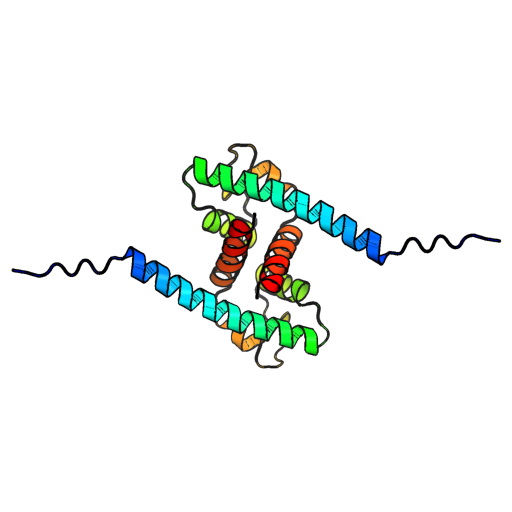? 11.734 21.406 -14.617 1 50.56 9 ARG B N 1
ATOM 774 C CA . ARG B 1 9 ? 11.914 20.406 -13.57 1 50.56 9 ARG B CA 1
ATOM 775 C C . ARG B 1 9 ? 10.578 19.812 -13.141 1 50.56 9 ARG B C 1
ATOM 777 O O . ARG B 1 9 ? 10.492 18.625 -12.828 1 50.56 9 ARG B O 1
ATOM 784 N N . GLY B 1 10 ? 9.523 20.562 -13.25 1 52.59 10 GLY B N 1
ATOM 785 C CA . GLY B 1 10 ? 8.195 20.062 -12.93 1 52.59 10 GLY B CA 1
ATOM 786 C C . GLY B 1 10 ? 7.727 18.969 -13.867 1 52.59 10 GLY B C 1
ATOM 787 O O . GLY B 1 10 ? 7.137 17.984 -13.43 1 52.59 10 GLY B O 1
ATOM 788 N N . THR B 1 11 ? 7.926 19.203 -15.133 1 56.28 11 THR B N 1
ATOM 789 C CA . THR B 1 11 ? 7.477 18.25 -16.141 1 56.28 11 THR B CA 1
ATOM 790 C C . THR B 1 11 ? 8.305 1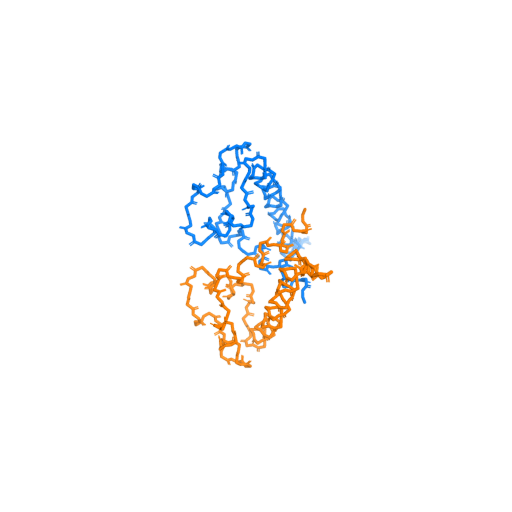6.969 -16.078 1 56.28 11 THR B C 1
ATOM 792 O O . THR B 1 11 ? 7.77 15.867 -16.219 1 56.28 11 THR B O 1
ATOM 795 N N . ILE B 1 12 ? 9.625 17.141 -15.984 1 53.53 12 ILE B N 1
ATOM 796 C CA . ILE B 1 12 ? 10.484 15.969 -15.984 1 53.53 12 ILE B CA 1
ATOM 797 C C . ILE B 1 12 ? 10.148 15.078 -14.789 1 53.53 12 ILE B C 1
ATOM 799 O O . ILE B 1 12 ? 10.023 13.859 -14.938 1 53.53 12 ILE B O 1
ATOM 803 N N . MET B 1 13 ? 10.008 15.664 -13.617 1 57.34 13 MET B N 1
ATOM 804 C CA . MET B 1 13 ? 9.664 14.906 -12.414 1 57.34 13 MET B CA 1
ATOM 805 C C . MET B 1 13 ? 8.336 14.188 -12.594 1 57.34 13 MET B C 1
ATOM 807 O O . MET B 1 13 ? 8.195 13.031 -12.188 1 57.34 13 MET B O 1
ATOM 811 N N . PHE B 1 14 ? 7.426 14.766 -13.32 1 62.12 14 PHE B N 1
ATOM 812 C CA . PHE B 1 14 ? 6.117 14.172 -13.555 1 62.12 14 PHE B CA 1
ATOM 813 C C . PHE B 1 14 ? 6.227 13 -14.523 1 62.12 14 PHE B C 1
ATOM 815 O O . PHE B 1 14 ? 5.562 11.977 -14.344 1 62.12 14 PHE B O 1
ATOM 822 N N . GLU B 1 15 ? 7.137 13.125 -15.5 1 61.47 15 GLU B N 1
ATOM 823 C CA . GLU B 1 15 ? 7.293 12.047 -16.469 1 61.47 15 GLU B CA 1
ATOM 824 C C . GLU B 1 15 ? 7.938 10.82 -15.844 1 61.47 15 GLU B C 1
ATOM 826 O O . GLU B 1 15 ? 7.527 9.688 -16.109 1 61.47 15 GLU B O 1
ATOM 831 N N . VAL B 1 16 ? 8.961 11.086 -15.086 1 66.31 16 VAL B N 1
ATOM 832 C CA . VAL B 1 16 ? 9.648 9.984 -14.422 1 66.31 16 VAL B CA 1
ATOM 833 C C . VAL B 1 16 ? 8.672 9.242 -13.508 1 66.31 16 VAL B C 1
ATOM 835 O O . VAL B 1 16 ? 8.664 8.008 -13.461 1 66.31 16 VAL B O 1
ATOM 838 N N . ASP B 1 17 ? 7.852 10.031 -13.016 1 73.56 17 ASP B N 1
ATOM 839 C CA . ASP B 1 17 ? 6.848 9.445 -12.133 1 73.56 17 ASP B CA 1
ATOM 840 C C . ASP B 1 17 ? 5.859 8.586 -12.914 1 73.56 17 ASP B C 1
ATOM 842 O O . ASP B 1 17 ? 5.477 7.504 -12.461 1 73.56 17 ASP B O 1
ATOM 846 N N . SER B 1 18 ? 5.711 8.977 -14.141 1 83.19 18 SER B N 1
ATOM 847 C CA . SER B 1 18 ? 4.77 8.234 -14.977 1 83.19 18 SER B CA 1
ATOM 848 C C . SER B 1 18 ? 5.375 6.926 -15.469 1 83.19 18 SER B C 1
ATOM 850 O O . SER B 1 18 ? 4.695 5.898 -15.508 1 83.19 18 SER B O 1
ATOM 852 N N . GLU B 1 19 ? 6.695 6.988 -15.758 1 88.69 19 GLU B N 1
ATOM 853 C CA . GLU B 1 19 ? 7.348 5.77 -16.219 1 88.69 19 GLU B CA 1
ATOM 854 C C . GLU B 1 19 ? 7.484 4.75 -15.094 1 88.69 19 GLU B C 1
ATOM 856 O O . GLU B 1 19 ? 7.281 3.553 -15.312 1 88.69 19 GLU B O 1
ATOM 861 N N . LYS B 1 20 ? 7.832 5.23 -14.023 1 93.31 20 LYS B N 1
ATOM 862 C CA . LYS B 1 20 ? 7.949 4.359 -12.859 1 93.31 20 LYS B CA 1
ATOM 863 C C . LYS B 1 20 ? 6.605 3.723 -12.508 1 93.31 20 LYS B C 1
ATOM 865 O O . LYS B 1 20 ? 6.535 2.525 -12.219 1 93.31 20 LYS B O 1
ATOM 870 N N . SER B 1 21 ? 5.645 4.586 -12.586 1 95.25 21 SER B N 1
ATOM 871 C CA . SER B 1 21 ? 4.297 4.094 -12.305 1 95.25 21 SER B CA 1
ATOM 872 C C . SER B 1 21 ? 3.885 3.016 -13.297 1 95.25 21 SER B C 1
ATOM 874 O O . SER B 1 21 ? 3.273 2.014 -12.914 1 95.25 21 SER B O 1
ATOM 876 N N . GLN B 1 22 ? 4.246 3.248 -14.531 1 95 22 GLN B N 1
ATOM 877 C CA . GLN B 1 22 ? 3.9 2.277 -15.562 1 95 22 GLN B CA 1
ATOM 878 C C . GLN B 1 22 ? 4.641 0.96 -15.352 1 95 22 GLN B C 1
ATOM 880 O O . GLN B 1 22 ? 4.07 -0.117 -15.531 1 95 22 GLN B O 1
ATOM 885 N N . LYS B 1 23 ? 5.863 1.066 -15.008 1 96.25 23 LYS B N 1
ATOM 886 C CA . LYS B 1 23 ? 6.656 -0.128 -14.734 1 96.25 23 LYS B CA 1
ATOM 887 C C . LYS B 1 23 ? 6.082 -0.913 -13.562 1 96.25 23 LYS B C 1
ATOM 889 O O . LYS B 1 23 ? 5.957 -2.137 -13.625 1 96.25 23 LYS B O 1
ATOM 894 N N . ILE B 1 24 ? 5.73 -0.258 -12.555 1 98 24 ILE B N 1
ATOM 895 C CA . ILE B 1 24 ? 5.148 -0.9 -11.383 1 98 24 ILE B CA 1
ATOM 896 C C . ILE B 1 24 ? 3.84 -1.586 -11.766 1 98 24 ILE B C 1
ATOM 898 O O . ILE B 1 24 ? 3.592 -2.729 -11.367 1 98 24 ILE B O 1
ATOM 902 N N . ASP B 1 25 ? 3.047 -0.878 -12.586 1 97.81 25 ASP B N 1
ATOM 903 C CA . ASP B 1 25 ? 1.786 -1.461 -13.039 1 97.81 25 ASP B CA 1
ATOM 904 C C . ASP B 1 25 ? 2.021 -2.773 -13.781 1 97.81 25 ASP B C 1
ATOM 906 O O . ASP B 1 25 ? 1.309 -3.756 -13.555 1 97.81 25 ASP B O 1
ATOM 910 N N . GLU B 1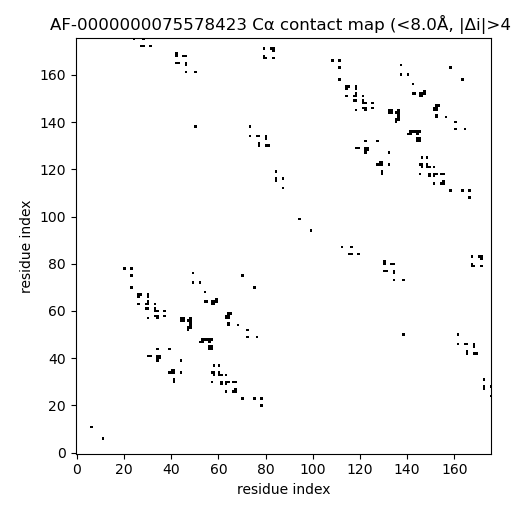 26 ? 2.998 -2.709 -14.633 1 97.81 26 GLU B N 1
ATOM 911 C CA . GLU B 1 26 ? 3.297 -3.891 -15.438 1 97.81 26 GLU B CA 1
ATOM 912 C C . GLU B 1 26 ? 3.717 -5.066 -14.555 1 97.81 26 GLU B C 1
ATOM 914 O O . GLU B 1 26 ? 3.215 -6.18 -14.719 1 97.81 26 GLU B O 1
ATOM 919 N N . VAL B 1 27 ? 4.582 -4.824 -13.656 1 98.44 27 VAL B N 1
ATOM 920 C CA . VAL B 1 27 ? 5.066 -5.863 -12.758 1 98.44 27 VAL B CA 1
ATOM 921 C C . VAL B 1 27 ? 3.914 -6.391 -11.906 1 98.44 27 VAL B C 1
ATOM 923 O O . VAL B 1 27 ? 3.74 -7.605 -11.766 1 98.44 27 VAL B O 1
ATOM 926 N N . MET B 1 28 ? 3.127 -5.512 -11.438 1 98.62 28 MET B N 1
ATOM 927 C CA . MET B 1 28 ? 2.076 -5.918 -10.508 1 98.62 28 MET B CA 1
ATOM 928 C C . MET B 1 28 ? 0.969 -6.676 -11.234 1 98.62 28 MET B C 1
ATOM 930 O O . MET B 1 28 ? 0.358 -7.582 -10.672 1 98.62 28 MET B O 1
ATOM 934 N N . ARG B 1 29 ? 0.711 -6.324 -12.562 1 98.5 29 ARG B N 1
ATOM 935 C CA . ARG B 1 29 ? -0.202 -7.125 -13.375 1 98.5 29 ARG B CA 1
ATOM 936 C C . ARG B 1 29 ? 0.301 -8.555 -13.508 1 98.5 29 ARG B C 1
ATOM 938 O O . ARG B 1 29 ? -0.468 -9.508 -13.359 1 98.5 29 ARG B O 1
ATOM 945 N N . ASN B 1 30 ? 1.567 -8.648 -13.789 1 98.69 30 ASN B N 1
ATOM 946 C CA . ASN B 1 30 ? 2.188 -9.961 -13.922 1 98.69 30 ASN B CA 1
ATOM 947 C C . ASN B 1 30 ? 2.127 -10.742 -12.609 1 98.69 30 ASN B C 1
ATOM 949 O O . ASN B 1 30 ? 1.779 -11.922 -12.602 1 98.69 30 ASN B O 1
ATOM 953 N N . VAL B 1 31 ? 2.461 -10.094 -11.5 1 98.81 31 VAL B N 1
ATOM 954 C CA . VAL B 1 31 ? 2.439 -10.703 -10.172 1 98.81 31 VAL B CA 1
ATOM 955 C C . VAL B 1 31 ? 1.024 -11.172 -9.844 1 98.81 31 VAL B C 1
ATOM 957 O O . VAL B 1 31 ? 0.829 -12.305 -9.383 1 98.81 31 VAL B O 1
ATOM 960 N N . HIS B 1 32 ? 0.072 -10.297 -10.125 1 98.75 32 HIS B N 1
ATOM 961 C CA . HIS B 1 32 ? -1.322 -10.664 -9.891 1 98.75 32 HIS B CA 1
ATOM 962 C C . HIS B 1 32 ? -1.705 -11.914 -10.672 1 98.75 32 HIS B C 1
ATOM 964 O O . HIS B 1 32 ? -2.246 -12.867 -10.102 1 98.75 32 HIS B O 1
ATOM 970 N N . LYS B 1 33 ? -1.416 -11.914 -11.938 1 98.44 33 LYS B N 1
ATOM 971 C CA . LYS B 1 33 ? -1.738 -13.031 -12.812 1 98.44 33 LYS B CA 1
ATOM 972 C C . LYS B 1 33 ? -1.047 -14.312 -12.352 1 98.44 33 LYS B C 1
ATOM 974 O O . LYS B 1 33 ? -1.674 -15.375 -12.273 1 98.44 33 LYS B O 1
ATOM 979 N N . ALA B 1 34 ? 0.261 -14.242 -12.055 1 98.81 34 ALA B N 1
ATOM 980 C CA . ALA B 1 34 ? 1.055 -15.391 -11.625 1 98.81 34 ALA B CA 1
ATOM 981 C C . ALA B 1 34 ? 0.487 -16 -10.344 1 98.81 34 ALA B C 1
ATOM 983 O O . ALA B 1 34 ? 0.361 -17.234 -10.242 1 98.81 34 ALA B O 1
ATOM 984 N N . LEU B 1 35 ? 0.18 -15.156 -9.367 1 98.81 35 LEU B N 1
ATOM 985 C CA . LEU B 1 35 ? -0.359 -15.633 -8.094 1 98.81 35 LEU B CA 1
ATOM 986 C C . LEU B 1 35 ? -1.701 -16.328 -8.297 1 98.81 35 LEU B C 1
ATOM 988 O O . LEU B 1 35 ? -1.932 -17.406 -7.762 1 98.81 35 LEU B O 1
ATOM 992 N N . VAL B 1 36 ? -2.562 -15.727 -9.164 1 98.5 36 VAL B N 1
ATOM 993 C CA . VAL B 1 36 ? -3.875 -16.312 -9.43 1 98.5 36 VAL B CA 1
ATOM 994 C C . VAL B 1 36 ? -3.713 -17.672 -10.102 1 98.5 36 VAL B C 1
ATOM 996 O O . VAL B 1 36 ? -4.355 -18.641 -9.695 1 98.5 36 VAL B O 1
ATOM 999 N N . GLU B 1 37 ? -2.877 -17.75 -11.023 1 98.69 37 GLU B N 1
ATOM 1000 C CA . GLU B 1 37 ? -2.664 -18.984 -11.766 1 98.69 37 GLU B CA 1
ATOM 1001 C C . GLU B 1 37 ? -2.148 -20.094 -10.852 1 98.69 37 GLU B C 1
ATOM 1003 O O . GLU B 1 37 ? -2.41 -21.266 -11.094 1 98.69 37 GLU B O 1
ATOM 1008 N N . LYS B 1 38 ? -1.386 -19.766 -9.812 1 98.5 38 LYS B N 1
ATOM 1009 C CA . LYS B 1 38 ? -0.82 -20.75 -8.898 1 98.5 38 LYS B CA 1
ATOM 1010 C C . LYS B 1 38 ? -1.775 -21.031 -7.746 1 98.5 38 LYS B C 1
ATOM 1012 O O . LYS B 1 38 ? -1.456 -21.812 -6.848 1 98.5 38 LYS B O 1
ATOM 1017 N N . GLY B 1 39 ? -2.949 -20.266 -7.727 1 98.31 39 GLY B N 1
ATOM 1018 C CA . GLY B 1 39 ? -3.984 -20.562 -6.75 1 98.31 39 GLY B CA 1
ATOM 1019 C C . GLY B 1 39 ? -3.838 -19.766 -5.465 1 98.31 39 GLY B C 1
ATOM 1020 O O . GLY B 1 39 ? -4.383 -20.156 -4.426 1 98.31 39 GLY B O 1
ATOM 1021 N N . TYR B 1 40 ? -3.012 -18.719 -5.488 1 98.62 40 TYR B N 1
ATOM 1022 C CA . TYR B 1 40 ? -2.844 -17.859 -4.32 1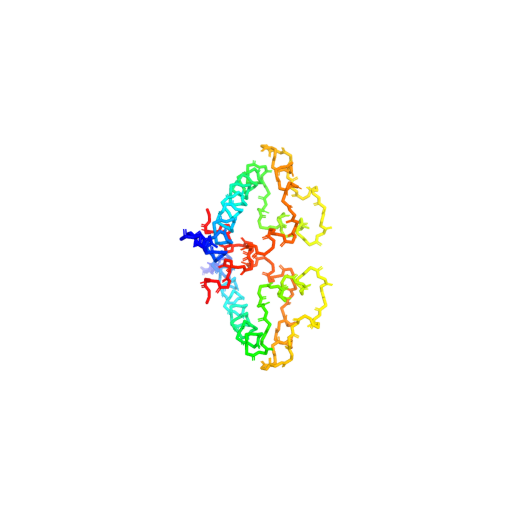 98.62 40 TYR B CA 1
ATOM 1023 C C . TYR B 1 40 ? -3.826 -16.703 -4.355 1 98.62 40 TYR B C 1
ATOM 1025 O O . TYR B 1 40 ? -4.387 -16.375 -5.406 1 98.62 40 TYR B O 1
ATOM 1033 N N . ASN B 1 41 ? -4.117 -16.141 -3.201 1 98.25 41 ASN B N 1
ATOM 1034 C CA . ASN B 1 41 ? -4.777 -14.844 -3.104 1 98.25 41 ASN B CA 1
ATOM 1035 C C . ASN B 1 41 ? -3.787 -13.695 -3.275 1 98.25 41 ASN B C 1
ATOM 1037 O O . ASN B 1 41 ? -2.963 -13.445 -2.393 1 98.25 41 ASN B O 1
ATOM 1041 N N . PRO B 1 42 ? -3.893 -13.023 -4.371 1 98.69 42 PRO B N 1
ATOM 1042 C CA . PRO B 1 42 ? -2.877 -12.008 -4.656 1 98.69 42 PRO B CA 1
ATOM 1043 C C . PRO B 1 42 ? -2.803 -10.93 -3.572 1 98.69 42 PRO B C 1
ATOM 1045 O O . PRO B 1 42 ? -1.709 -10.492 -3.205 1 98.69 42 PRO B O 1
ATOM 1048 N N . VAL B 1 43 ? -3.912 -10.57 -3.072 1 98.5 43 VAL B N 1
ATOM 1049 C CA . VAL B 1 43 ? -3.908 -9.523 -2.055 1 98.5 43 VAL B CA 1
ATOM 1050 C C . VAL B 1 43 ? -3.123 -9.992 -0.833 1 98.5 43 VAL B C 1
ATOM 1052 O O . VAL B 1 43 ? -2.23 -9.289 -0.351 1 98.5 43 VAL B O 1
ATOM 1055 N N . ASN B 1 44 ? -3.35 -11.172 -0.391 1 97.94 44 ASN B N 1
ATOM 1056 C CA . ASN B 1 44 ? -2.693 -11.711 0.798 1 97.94 44 ASN B CA 1
ATOM 1057 C C . ASN B 1 44 ? -1.188 -11.852 0.593 1 97.94 44 ASN B C 1
ATOM 1059 O O . ASN B 1 44 ? -0.401 -11.484 1.468 1 97.94 44 ASN B O 1
ATOM 1063 N N . GLN B 1 45 ? -0.852 -12.398 -0.559 1 98.69 45 GLN B N 1
ATOM 1064 C CA . GLN B 1 45 ? 0.56 -12.641 -0.833 1 98.69 45 GLN B CA 1
ATOM 1065 C C . GLN B 1 45 ? 1.334 -11.336 -0.962 1 98.69 45 GLN B C 1
ATOM 1067 O O . GLN B 1 45 ? 2.445 -11.211 -0.445 1 98.69 45 GLN B O 1
ATOM 1072 N N . ILE B 1 46 ? 0.695 -10.383 -1.552 1 98.56 46 ILE B N 1
ATOM 1073 C CA . ILE B 1 46 ? 1.355 -9.102 -1.755 1 98.56 46 ILE B CA 1
ATOM 1074 C C . ILE B 1 46 ? 1.471 -8.359 -0.423 1 98.56 46 ILE B C 1
ATOM 1076 O O . ILE B 1 46 ? 2.516 -7.785 -0.115 1 98.56 46 ILE B O 1
ATOM 1080 N N . VAL B 1 47 ? 0.462 -8.406 0.385 1 98 47 VAL B N 1
ATOM 1081 C CA . VAL B 1 47 ? 0.52 -7.812 1.715 1 98 47 VAL B CA 1
ATOM 1082 C C . VAL B 1 47 ? 1.669 -8.43 2.51 1 98 47 VAL B C 1
ATOM 1084 O O . VAL B 1 47 ? 2.459 -7.711 3.127 1 98 47 VAL B O 1
ATOM 1087 N N . GLY B 1 48 ? 1.771 -9.781 2.508 1 97.5 48 GLY B N 1
ATOM 1088 C CA . GLY B 1 48 ? 2.857 -10.461 3.197 1 97.5 48 GLY B CA 1
ATOM 1089 C C . GLY B 1 48 ? 4.23 -10.016 2.727 1 97.5 48 GLY B C 1
ATOM 1090 O O . GLY B 1 48 ? 5.125 -9.781 3.541 1 97.5 48 GLY B O 1
ATOM 1091 N N . TYR B 1 49 ? 4.332 -9.914 1.422 1 98.38 49 TYR B N 1
ATOM 1092 C CA . TYR B 1 49 ? 5.605 -9.516 0.832 1 98.38 49 TYR B CA 1
ATOM 1093 C C . TYR B 1 49 ? 5.992 -8.109 1.273 1 98.38 49 TYR B C 1
ATOM 1095 O O . TYR B 1 49 ? 7.117 -7.883 1.73 1 98.38 49 TYR B O 1
ATOM 1103 N N . VAL B 1 50 ? 5.031 -7.207 1.199 1 97.06 50 VAL B N 1
ATOM 1104 C CA . VAL B 1 50 ? 5.316 -5.812 1.519 1 97.06 50 VAL B CA 1
ATOM 1105 C C . VAL B 1 50 ? 5.637 -5.676 3.004 1 97.06 50 VAL B C 1
ATOM 1107 O O . VAL B 1 50 ? 6.555 -4.945 3.383 1 97.06 50 VAL B O 1
ATOM 1110 N N . MET B 1 51 ? 5.035 -6.344 3.881 1 94.5 51 MET B N 1
ATOM 1111 C CA . MET B 1 51 ? 5.191 -6.215 5.328 1 94.5 51 MET B CA 1
ATOM 1112 C C . MET B 1 51 ? 6.441 -6.941 5.805 1 94.5 51 MET B C 1
ATOM 1114 O O . MET B 1 51 ? 7.141 -6.465 6.703 1 94.5 51 MET B O 1
ATOM 1118 N N . SER B 1 52 ? 6.707 -8.039 5.254 1 94.69 52 SER B N 1
ATOM 1119 C CA . SER B 1 52 ? 7.758 -8.883 5.809 1 94.69 52 SER B CA 1
ATOM 1120 C C . SER B 1 52 ? 9.062 -8.719 5.035 1 94.69 52 SER B C 1
ATOM 1122 O O . SER B 1 52 ? 10.141 -9.031 5.547 1 94.69 52 SER B O 1
ATOM 1124 N N . GLY B 1 53 ? 8.953 -8.383 3.791 1 96.19 53 GLY B N 1
ATOM 1125 C CA . GLY B 1 53 ? 10.117 -8.32 2.924 1 96.19 53 GLY B CA 1
ATOM 1126 C C . GLY B 1 53 ? 10.562 -9.68 2.42 1 96.19 53 GLY B C 1
ATOM 1127 O O . GLY B 1 53 ? 11.594 -9.805 1.766 1 96.19 53 GLY B O 1
ATOM 1128 N N . ASP B 1 54 ? 9.773 -10.641 2.715 1 98 54 ASP B N 1
ATOM 1129 C CA . ASP B 1 54 ? 10.117 -11.984 2.279 1 98 54 ASP B CA 1
ATOM 1130 C C . ASP B 1 54 ? 9.578 -12.266 0.877 1 98 54 ASP B C 1
ATOM 1132 O O . ASP B 1 54 ? 8.367 -12.328 0.672 1 98 54 ASP B O 1
ATOM 1136 N N . PRO B 1 55 ? 10.398 -12.477 -0.037 1 98.06 55 PRO B N 1
ATOM 1137 C CA . PRO B 1 55 ? 9.938 -12.672 -1.414 1 98.06 55 PRO B CA 1
ATOM 1138 C C . PRO B 1 55 ? 9.227 -14.008 -1.616 1 98.06 55 PRO B C 1
ATOM 1140 O O . PRO B 1 55 ? 8.602 -14.227 -2.658 1 98.06 55 PRO B O 1
ATOM 1143 N N . THR B 1 56 ? 9.344 -14.945 -0.66 1 98.12 56 THR B N 1
ATOM 1144 C CA . THR B 1 56 ? 8.758 -16.266 -0.829 1 98.12 56 THR B CA 1
ATOM 1145 C C . THR B 1 56 ? 7.234 -16.188 -0.865 1 98.12 56 THR B C 1
ATOM 1147 O O . THR B 1 56 ? 6.562 -17.141 -1.247 1 98.12 56 THR B O 1
ATOM 1150 N N . TYR B 1 57 ? 6.688 -15.047 -0.51 1 98.56 57 TYR B N 1
ATOM 1151 C CA . TYR B 1 57 ? 5.254 -14.812 -0.637 1 98.56 57 TYR B CA 1
ATOM 1152 C C . TYR B 1 57 ? 4.84 -14.75 -2.102 1 98.56 57 TYR B C 1
ATOM 1154 O O . TYR B 1 57 ? 3.658 -14.891 -2.426 1 98.56 57 TYR B O 1
ATOM 1162 N N . ILE B 1 58 ? 5.742 -14.383 -2.955 1 98.81 58 ILE B N 1
ATOM 1163 C CA . ILE B 1 58 ? 5.477 -14.266 -4.383 1 98.81 58 ILE B CA 1
ATOM 1164 C C . ILE B 1 58 ? 6.004 -15.5 -5.113 1 98.81 58 ILE B C 1
ATOM 1166 O O . ILE B 1 58 ? 7.133 -15.938 -4.875 1 98.81 58 ILE B O 1
ATOM 1170 N N . THR B 1 59 ? 5.254 -16.047 -5.918 1 98.81 59 THR B N 1
ATOM 1171 C CA . THR B 1 59 ? 5.637 -17.25 -6.664 1 98.81 59 THR B CA 1
ATOM 1172 C C . THR B 1 59 ? 6.711 -16.922 -7.695 1 98.81 59 THR B C 1
ATOM 1174 O O . THR B 1 59 ? 6.754 -15.805 -8.227 1 98.81 59 THR B O 1
ATOM 1177 N N . SER B 1 60 ? 7.469 -17.891 -8.047 1 98.31 60 SER B N 1
ATOM 1178 C CA . SER B 1 60 ? 8.469 -17.75 -9.102 1 98.31 60 SER B CA 1
ATOM 1179 C C . SER B 1 60 ? 7.832 -17.891 -10.484 1 98.31 60 SER B C 1
ATOM 1181 O O . SER B 1 60 ? 8.484 -17.625 -11.492 1 98.31 60 SER B O 1
ATOM 1183 N N . HIS B 1 61 ? 6.59 -18.344 -10.492 1 98.38 61 HIS B N 1
ATOM 1184 C CA . HIS B 1 61 ? 5.844 -18.5 -11.734 1 98.38 61 HIS B CA 1
ATOM 1185 C C . HIS B 1 61 ? 5.816 -17.188 -12.523 1 98.38 61 HIS B C 1
ATOM 1187 O O . HIS B 1 61 ? 5.637 -16.125 -11.945 1 98.38 61 HIS B O 1
ATOM 1193 N N . ARG B 1 62 ? 6.039 -17.266 -13.844 1 97.94 62 ARG B N 1
ATOM 1194 C CA . ARG B 1 62 ? 6.047 -16.125 -14.758 1 97.94 62 ARG B CA 1
ATOM 1195 C C . ARG B 1 62 ? 7.121 -15.109 -14.359 1 97.94 62 ARG B C 1
ATOM 1197 O O . ARG B 1 62 ? 6.965 -13.906 -14.594 1 97.94 62 ARG B O 1
ATOM 1204 N N . GLU B 1 63 ? 8.07 -15.516 -13.562 1 98.25 63 GLU B N 1
ATOM 1205 C CA . GLU B 1 63 ? 9.156 -14.664 -13.094 1 98.25 63 GLU B CA 1
ATOM 1206 C C . GLU B 1 63 ? 8.633 -13.531 -12.211 1 98.25 63 GLU B C 1
ATOM 1208 O O . GLU B 1 63 ? 9.219 -12.453 -12.172 1 98.25 63 GLU B O 1
ATOM 1213 N N . ALA B 1 64 ? 7.578 -13.844 -11.602 1 98.81 64 ALA B N 1
ATOM 1214 C CA . ALA B 1 64 ? 6.914 -12.797 -10.82 1 98.81 64 ALA B CA 1
ATOM 1215 C C . ALA B 1 64 ? 7.785 -12.352 -9.656 1 98.81 64 ALA B C 1
ATOM 1217 O O . ALA B 1 64 ? 7.922 -11.148 -9.398 1 98.81 64 ALA B O 1
ATOM 1218 N N . ARG B 1 65 ? 8.312 -13.289 -8.953 1 98.75 65 ARG B N 1
ATOM 1219 C CA . ARG B 1 65 ? 9.172 -12.969 -7.816 1 98.75 65 ARG B CA 1
ATOM 1220 C C . ARG B 1 65 ? 10.359 -12.109 -8.25 1 98.75 65 ARG B C 1
ATOM 1222 O O . ARG B 1 65 ? 10.648 -11.094 -7.617 1 98.75 65 ARG B O 1
ATOM 1229 N N . ASN B 1 66 ? 10.969 -12.57 -9.297 1 98.44 66 ASN B N 1
ATOM 1230 C CA . ASN B 1 66 ? 12.102 -11.812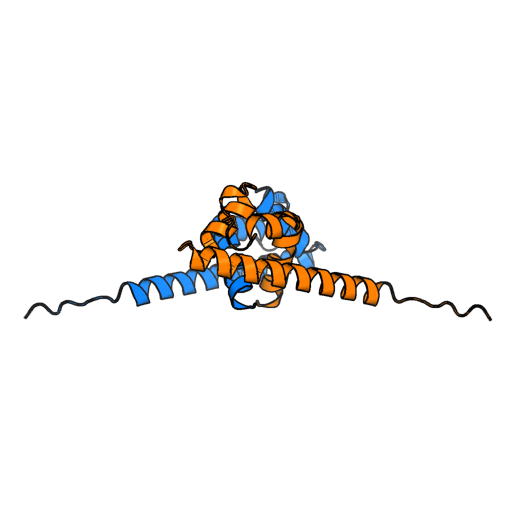 -9.82 1 98.44 66 ASN B CA 1
ATOM 1231 C C . ASN B 1 66 ? 11.695 -10.398 -10.227 1 98.44 66 ASN B C 1
ATOM 1233 O O . ASN B 1 66 ? 12.414 -9.438 -9.953 1 98.44 66 ASN B O 1
ATOM 1237 N N . ALA B 1 67 ? 10.578 -10.258 -10.828 1 98.38 67 ALA B N 1
ATOM 1238 C CA . ALA B 1 67 ? 10.094 -8.977 -11.336 1 98.38 67 ALA B CA 1
ATOM 1239 C C . ALA B 1 67 ? 9.812 -8.008 -10.188 1 98.38 67 ALA B C 1
ATOM 1241 O O . ALA B 1 67 ? 10.219 -6.844 -10.242 1 98.38 67 ALA B O 1
ATOM 1242 N N . ILE B 1 68 ? 9.148 -8.5 -9.141 1 98.5 68 ILE B N 1
ATOM 1243 C CA . ILE B 1 68 ? 8.75 -7.578 -8.078 1 98.5 68 ILE B CA 1
ATOM 1244 C C . ILE B 1 68 ? 9.969 -7.184 -7.25 1 98.5 68 ILE B C 1
ATOM 1246 O O . ILE B 1 68 ? 10.008 -6.09 -6.684 1 98.5 68 ILE B O 1
ATOM 1250 N N . GLN B 1 69 ? 10.953 -8.031 -7.172 1 98.25 69 GLN B N 1
ATOM 1251 C CA . GLN B 1 69 ? 12.164 -7.746 -6.406 1 98.25 69 GLN B CA 1
ATOM 1252 C C . GLN B 1 69 ? 12.977 -6.629 -7.055 1 98.25 69 GLN B C 1
ATOM 1254 O O . GLN B 1 69 ? 13.859 -6.051 -6.418 1 98.25 69 GLN B O 1
ATOM 1259 N N . LYS B 1 70 ? 12.672 -6.367 -8.281 1 97.12 70 LYS B N 1
ATOM 1260 C CA . LYS B 1 70 ? 13.359 -5.289 -8.977 1 97.12 70 LYS B CA 1
ATOM 1261 C C . LYS B 1 70 ? 12.797 -3.928 -8.586 1 97.12 70 LYS B C 1
ATOM 1263 O O . LYS B 1 70 ? 13.367 -2.891 -8.922 1 97.12 70 LYS B O 1
ATOM 1268 N N . ILE B 1 71 ? 11.711 -3.924 -7.883 1 97.19 71 ILE B N 1
ATOM 1269 C CA . ILE B 1 71 ? 11.086 -2.709 -7.371 1 97.19 71 ILE B CA 1
ATOM 1270 C C . ILE B 1 71 ? 11.336 -2.594 -5.871 1 97.19 71 ILE B C 1
ATOM 1272 O O . ILE B 1 71 ? 11.07 -3.533 -5.117 1 97.19 71 ILE B O 1
ATOM 1276 N N . GLU B 1 72 ? 11.797 -1.503 -5.504 1 95.19 72 GLU B N 1
ATOM 1277 C CA . GLU B 1 72 ? 11.93 -1.296 -4.066 1 95.19 72 GLU B CA 1
ATOM 1278 C C . GLU B 1 72 ? 10.562 -1.302 -3.385 1 95.19 72 GLU B C 1
ATOM 1280 O O . GLU B 1 72 ? 9.602 -0.723 -3.898 1 95.19 72 GLU B O 1
ATOM 1285 N N . ARG B 1 73 ? 10.633 -1.976 -2.225 1 96.19 73 ARG B N 1
ATOM 1286 C CA . ARG B 1 73 ? 9.375 -2.123 -1.501 1 96.19 73 ARG B CA 1
ATOM 1287 C C . ARG B 1 73 ? 8.781 -0.762 -1.15 1 96.19 73 ARG B C 1
ATOM 1289 O O . ARG B 1 73 ? 7.566 -0.577 -1.198 1 96.19 73 ARG B O 1
ATOM 1296 N N . ASP B 1 74 ? 9.531 0.213 -0.791 1 94.94 74 ASP B N 1
ATOM 1297 C CA . ASP B 1 74 ? 9.023 1.543 -0.463 1 94.94 74 ASP B CA 1
ATOM 1298 C C . ASP B 1 74 ? 8.43 2.225 -1.694 1 94.94 74 ASP B C 1
ATOM 1300 O O . ASP B 1 74 ? 7.438 2.943 -1.594 1 94.94 74 ASP B O 1
ATOM 1304 N N . GLU B 1 75 ? 9.039 2.002 -2.852 1 95.75 75 GLU B N 1
ATOM 1305 C CA . GLU B 1 75 ? 8.516 2.57 -4.09 1 95.75 75 GLU B CA 1
ATOM 1306 C C . GLU B 1 75 ? 7.168 1.947 -4.453 1 95.75 75 GLU B C 1
ATOM 1308 O O . GLU B 1 75 ? 6.258 2.646 -4.898 1 95.75 75 GLU B O 1
ATOM 1313 N N . LEU B 1 76 ? 7.082 0.651 -4.305 1 97.69 76 LEU B N 1
ATOM 1314 C CA . LEU B 1 76 ? 5.805 -0.02 -4.531 1 97.69 76 LEU B CA 1
ATOM 1315 C C . LEU B 1 76 ? 4.727 0.539 -3.609 1 97.69 76 LEU B C 1
ATOM 1317 O O . LEU B 1 76 ? 3.641 0.901 -4.066 1 97.69 76 LEU B O 1
ATOM 1321 N N . LEU B 1 77 ? 5.059 0.603 -2.336 1 97.62 77 LEU B N 1
ATOM 1322 C CA . LEU B 1 77 ? 4.105 1.107 -1.356 1 97.62 77 LEU B CA 1
ATOM 1323 C C . LEU B 1 77 ? 3.715 2.549 -1.669 1 97.62 77 LEU B C 1
ATOM 1325 O O . LEU B 1 77 ? 2.557 2.934 -1.495 1 97.62 77 LEU B O 1
ATOM 1329 N N . GLU B 1 78 ? 4.66 3.311 -2.076 1 97.62 78 GLU B N 1
ATOM 1330 C CA . GLU B 1 78 ? 4.367 4.68 -2.49 1 97.62 78 GLU B CA 1
ATOM 1331 C C . GLU B 1 78 ? 3.291 4.711 -3.57 1 97.62 78 GLU B C 1
ATOM 1333 O O . GLU B 1 78 ? 2.348 5.5 -3.492 1 97.62 78 GLU B O 1
ATOM 1338 N N . GLU B 1 79 ? 3.449 3.863 -4.539 1 97.44 79 GLU B N 1
ATOM 1339 C CA . GLU B 1 79 ? 2.484 3.797 -5.629 1 97.44 79 GLU B CA 1
ATOM 1340 C C . GLU B 1 79 ? 1.108 3.367 -5.129 1 97.44 79 GLU B C 1
ATOM 1342 O O . GLU B 1 79 ? 0.09 3.928 -5.539 1 97.44 79 GLU B O 1
ATOM 1347 N N . LEU B 1 80 ? 1.105 2.361 -4.238 1 98.12 80 LEU B N 1
ATOM 1348 C CA . LEU B 1 80 ? -0.152 1.907 -3.654 1 98.12 80 LEU B CA 1
ATOM 1349 C C . LEU B 1 80 ? -0.85 3.045 -2.916 1 98.12 80 LEU B C 1
ATOM 1351 O O . LEU B 1 80 ? -2.043 3.283 -3.123 1 98.12 80 LEU B O 1
ATOM 1355 N N . VAL B 1 81 ? -0.169 3.773 -2.041 1 98.12 81 VAL B N 1
ATOM 1356 C CA . VAL B 1 81 ? -0.722 4.855 -1.234 1 98.12 81 VAL B CA 1
ATOM 1357 C C . VAL B 1 81 ? -1.178 5.996 -2.141 1 98.12 81 VAL B C 1
ATOM 1359 O O . VAL B 1 81 ? -2.273 6.535 -1.97 1 98.12 81 VAL B O 1
ATOM 1362 N N . ARG B 1 82 ? -0.334 6.34 -3.123 1 96.69 82 ARG B N 1
ATOM 1363 C CA . ARG B 1 82 ? -0.675 7.422 -4.039 1 96.69 82 ARG B CA 1
ATOM 1364 C C . ARG B 1 82 ? -1.989 7.137 -4.762 1 96.69 82 ARG B C 1
ATOM 1366 O O . ARG B 1 82 ? -2.873 7.992 -4.812 1 96.69 82 ARG B O 1
ATOM 1373 N N . ARG B 1 83 ? -2.09 6.02 -5.32 1 95.5 83 ARG B N 1
ATOM 1374 C CA . ARG B 1 83 ? -3.297 5.66 -6.059 1 95.5 83 ARG B CA 1
ATOM 1375 C C . ARG B 1 83 ? -4.512 5.633 -5.141 1 95.5 83 ARG B C 1
ATOM 1377 O O . ARG B 1 83 ? -5.598 6.074 -5.523 1 95.5 83 ARG B O 1
ATOM 1384 N N . TYR B 1 84 ? -4.273 5.105 -4.012 1 96.88 84 TYR B N 1
ATOM 1385 C CA . TYR B 1 84 ? -5.355 5.039 -3.037 1 96.88 84 TYR B CA 1
ATOM 1386 C C . TYR B 1 84 ? -5.844 6.434 -2.666 1 96.88 84 TYR B C 1
ATOM 1388 O O . TYR B 1 84 ? -7.047 6.707 -2.701 1 96.88 84 TYR B O 1
ATOM 1396 N N . LEU B 1 85 ? -4.969 7.34 -2.318 1 96.81 85 LEU B N 1
ATOM 1397 C CA . LEU B 1 85 ? -5.336 8.688 -1.897 1 96.81 85 LEU B CA 1
ATOM 1398 C C . LEU B 1 85 ? -6.027 9.438 -3.029 1 96.81 85 LEU B C 1
ATOM 1400 O O . LEU B 1 85 ? -6.914 10.266 -2.785 1 96.81 85 LEU B O 1
ATOM 1404 N N . LYS B 1 86 ? -5.641 9.102 -4.23 1 93.69 86 LYS B N 1
ATOM 1405 C CA . LYS B 1 86 ? -6.27 9.727 -5.387 1 93.69 86 LYS B CA 1
ATOM 1406 C C . LYS B 1 86 ? -7.711 9.25 -5.555 1 93.69 86 LYS B C 1
ATOM 1408 O O . LYS B 1 86 ? -8.539 9.953 -6.145 1 93.69 86 LYS B O 1
ATOM 1413 N N . SER B 1 87 ? -7.977 8.117 -5.035 1 91.88 87 SER B N 1
ATOM 1414 C CA . SER B 1 87 ? -9.273 7.48 -5.262 1 91.88 87 SER B CA 1
ATOM 1415 C C . SER B 1 87 ? -10.273 7.855 -4.176 1 91.88 87 SER B C 1
ATOM 1417 O O . SER B 1 87 ? -11.453 7.504 -4.262 1 91.88 87 SER B O 1
ATOM 1419 N N . ILE B 1 88 ? -9.828 8.516 -3.137 1 89.88 88 ILE B N 1
ATOM 1420 C CA . ILE B 1 88 ? -10.758 8.82 -2.059 1 89.88 88 ILE B CA 1
ATOM 1421 C C . ILE B 1 88 ? -10.875 10.336 -1.897 1 89.88 88 ILE B C 1
ATOM 1423 O O . ILE B 1 88 ? -9.984 11.086 -2.318 1 89.88 88 ILE B O 1
#

Solvent-accessible surface area (backbone atoms only — not comparable to full-atom values): 9845 Å² total; per-residue (Å²): 138,79,79,76,75,72,73,58,64,67,58,56,56,51,48,53,50,48,52,51,50,49,52,51,50,53,42,49,51,48,34,41,51,33,26,46,76,73,71,45,59,44,54,60,30,48,43,47,24,69,74,67,67,43,60,83,50,42,51,64,51,90,47,21,32,64,49,50,68,72,44,54,64,68,58,52,46,40,52,30,47,48,54,42,58,71,73,101,137,81,78,76,76,72,73,57,63,67,57,54,56,52,47,54,49,48,52,53,50,50,50,50,50,54,43,48,52,48,34,41,52,33,26,46,76,74,70,45,58,42,55,60,29,49,44,48,24,68,74,68,66,44,61,83,49,42,52,66,51,91,46,22,32,65,50,52,68,73,45,54,66,68,60,52,45,41,52,30,46,46,54,44,58,71,73,102

Foldseek 3Di:
DPPPPPPVVVVVVVVVVVVLLVLLVVLLVQQCVQCVVVPHDSVVLLVCCLVPVDLVSTDPGVPSSVSCVVDDSVSNVVSVVVVVVVVD/DPPPPPPVPVVVVVVVVVVLLVLLVVLLVQQCVQCVVVPHDSVVLVVCCLVPVDLVSTDPGVPSSVSCVVDDSVSNVVSVVVVVVVVD